Protein AF-A0A8T0F711-F1 (afdb_monomer_lite)

Radius of gyration: 18.65 Å; chains: 1; bounding box: 48×36×51 Å

Sequence (179 aa):
MAGRRYFVNNMADSAGKYFEIPKEDIKTLCYSYLQRVFDEQTLTSEDADGGIYIGLAGVSYMCYYLAEHPEFAELRDDLLERSQYYLQYALTVAETPNLITSRAAFLFGGCGTYALAAAVYRALGKERESRYFLGKYVSFADGCQRPDFLGCGLYEVLGGRAGYLSGILFLQKVFGSEG

Structure (mmCIF, N/CA/C/O backbone):
data_AF-A0A8T0F711-F1
#
_entry.id   AF-A0A8T0F711-F1
#
loop_
_atom_site.group_PDB
_atom_site.id
_atom_site.type_symbol
_atom_site.label_atom_id
_atom_site.label_alt_id
_atom_site.label_comp_id
_atom_site.label_asym_id
_atom_site.label_entity_id
_atom_site.label_seq_id
_atom_site.pdbx_PDB_ins_code
_atom_site.Cartn_x
_atom_site.Cartn_y
_atom_site.Cartn_z
_atom_site.occupancy
_atom_site.B_iso_or_equiv
_atom_site.auth_seq_id
_atom_site.auth_comp_id
_atom_site.auth_asym_id
_atom_site.auth_atom_id
_atom_site.pdbx_PDB_model_num
ATOM 1 N N . MET A 1 1 ? 31.512 0.444 21.538 1.00 52.16 1 MET A N 1
ATOM 2 C CA . MET A 1 1 ? 30.295 -0.338 21.846 1.00 52.16 1 MET A CA 1
ATOM 3 C C . MET A 1 1 ? 29.110 0.380 21.228 1.00 52.16 1 MET A C 1
ATOM 5 O O . MET A 1 1 ? 29.003 1.583 21.428 1.00 52.16 1 MET A O 1
ATOM 9 N N . ALA A 1 2 ? 28.287 -0.298 20.427 1.00 65.94 2 ALA A N 1
ATOM 10 C CA . ALA A 1 2 ? 27.075 0.316 19.886 1.00 65.94 2 ALA A CA 1
ATOM 11 C C . ALA A 1 2 ? 26.124 0.673 21.044 1.00 65.94 2 ALA A C 1
ATOM 13 O O . ALA A 1 2 ? 25.962 -0.125 21.966 1.00 65.94 2 ALA A O 1
ATOM 14 N N . GLY A 1 3 ? 25.541 1.874 21.020 1.00 80.94 3 GLY A N 1
ATOM 15 C CA . GLY A 1 3 ? 24.550 2.298 22.012 1.00 80.94 3 GLY A CA 1
ATOM 16 C C . GLY A 1 3 ? 23.307 1.401 22.010 1.00 80.94 3 GLY A C 1
ATOM 17 O O . GLY A 1 3 ? 23.071 0.646 21.062 1.00 80.94 3 GLY A O 1
ATOM 18 N N . ARG A 1 4 ? 22.501 1.481 23.075 1.00 87.94 4 ARG A N 1
ATOM 19 C CA . ARG A 1 4 ? 21.213 0.769 23.149 1.00 87.94 4 ARG A CA 1
ATOM 20 C C . ARG A 1 4 ? 20.328 1.197 21.967 1.00 87.94 4 ARG A C 1
ATOM 22 O O . ARG A 1 4 ? 20.134 2.388 21.757 1.00 87.94 4 ARG A O 1
ATOM 29 N N . ARG A 1 5 ? 19.799 0.227 21.208 1.00 92.31 5 ARG A N 1
ATOM 30 C CA . ARG A 1 5 ? 18.910 0.437 20.041 1.00 92.31 5 ARG A CA 1
ATOM 31 C C . ARG A 1 5 ? 17.422 0.259 20.382 1.00 92.31 5 ARG A C 1
ATOM 33 O O . ARG A 1 5 ? 16.643 -0.160 19.536 1.00 92.31 5 ARG A O 1
ATOM 40 N N . TYR A 1 6 ? 17.045 0.500 21.634 1.00 91.62 6 TYR A N 1
ATOM 41 C CA . TYR A 1 6 ? 15.675 0.335 22.113 1.00 91.62 6 TYR A CA 1
ATOM 42 C C . TYR A 1 6 ? 15.368 1.334 23.229 1.00 91.62 6 TYR A C 1
ATOM 44 O O . TYR A 1 6 ? 16.256 1.709 24.001 1.00 91.62 6 TYR A O 1
ATOM 52 N N . PHE A 1 7 ? 14.100 1.730 23.323 1.00 93.81 7 PHE A N 1
ATOM 53 C CA . PHE A 1 7 ? 13.564 2.424 24.491 1.00 93.81 7 PHE A CA 1
ATOM 54 C C . PHE A 1 7 ? 13.193 1.405 25.570 1.00 93.81 7 PHE A C 1
ATOM 56 O O . PHE A 1 7 ? 12.805 0.278 25.262 1.00 93.81 7 PHE A O 1
ATOM 63 N N . VAL A 1 8 ? 13.319 1.786 26.842 1.00 93.94 8 VAL A N 1
ATOM 64 C CA . VAL A 1 8 ? 12.868 0.935 27.950 1.00 93.94 8 VAL A CA 1
ATOM 65 C C . VAL A 1 8 ? 11.343 0.879 27.917 1.00 93.94 8 VAL A C 1
ATOM 67 O O . VAL A 1 8 ? 10.687 1.915 28.015 1.00 93.94 8 VAL A O 1
ATOM 70 N N . ASN A 1 9 ? 10.788 -0.323 27.752 1.00 92.69 9 ASN A N 1
ATOM 71 C CA . ASN A 1 9 ? 9.350 -0.529 27.834 1.00 92.69 9 ASN A CA 1
ATOM 72 C C . ASN A 1 9 ? 8.903 -0.365 29.292 1.00 92.69 9 ASN A C 1
ATOM 74 O O . ASN A 1 9 ? 9.269 -1.171 30.143 1.00 92.69 9 ASN A O 1
ATOM 78 N N . ASN A 1 10 ? 8.123 0.681 29.561 1.00 95.38 10 ASN A N 1
ATOM 79 C CA . ASN A 1 10 ? 7.562 0.954 30.886 1.00 95.38 10 ASN A CA 1
ATOM 80 C C . ASN A 1 10 ? 6.129 0.413 31.043 1.00 95.38 10 ASN A C 1
ATOM 82 O O . ASN A 1 10 ? 5.493 0.661 32.065 1.00 95.38 10 ASN A O 1
ATOM 86 N N . MET A 1 11 ? 5.596 -0.277 30.031 1.00 90.25 11 MET A N 1
ATOM 87 C CA . MET A 1 11 ? 4.272 -0.892 30.097 1.00 90.25 11 MET A CA 1
ATOM 88 C C . MET A 1 11 ? 4.336 -2.200 30.891 1.00 90.25 11 MET A C 1
ATOM 90 O O . MET A 1 11 ? 5.330 -2.921 30.832 1.00 90.25 11 MET A O 1
ATOM 94 N N . ALA A 1 12 ? 3.268 -2.505 31.628 1.00 88.75 12 ALA A N 1
ATOM 95 C CA . ALA A 1 12 ? 3.150 -3.771 32.339 1.00 88.75 12 ALA A CA 1
ATOM 96 C C . ALA A 1 12 ? 2.972 -4.936 31.354 1.00 88.75 12 ALA A C 1
ATOM 98 O O . ALA A 1 12 ? 2.247 -4.812 30.364 1.00 88.75 12 ALA A O 1
ATOM 99 N N . ASP A 1 13 ? 3.586 -6.078 31.661 1.00 88.81 13 ASP A N 1
ATOM 100 C CA . ASP A 1 13 ? 3.337 -7.310 30.918 1.00 88.81 13 ASP A CA 1
ATOM 101 C C . ASP A 1 13 ? 1.881 -7.760 31.078 1.00 88.81 13 ASP A C 1
ATOM 103 O O . ASP A 1 13 ? 1.245 -7.574 32.123 1.00 88.81 13 ASP A O 1
ATOM 107 N N . SER A 1 14 ? 1.347 -8.390 30.029 1.00 83.25 14 SER A N 1
ATOM 108 C CA . SER A 1 14 ? 0.006 -8.963 30.082 1.00 83.25 14 SER A CA 1
ATOM 109 C C . SER A 1 14 ? -0.052 -10.060 31.143 1.00 83.25 14 SER A C 1
ATOM 111 O O . SER A 1 14 ? 0.656 -11.061 31.064 1.00 83.25 14 SER A O 1
ATOM 113 N N . ALA A 1 15 ? -0.968 -9.922 32.102 1.00 82.81 15 ALA A N 1
ATOM 114 C CA . ALA A 1 15 ? -1.235 -10.949 33.109 1.00 82.81 15 ALA A CA 1
ATOM 115 C C . ALA A 1 15 ? -2.030 -12.156 32.555 1.00 82.81 15 ALA A C 1
ATOM 117 O O . ALA A 1 15 ? -2.606 -12.915 33.333 1.00 82.81 15 ALA A O 1
ATOM 118 N N . GLY A 1 16 ? -2.142 -12.300 31.225 1.00 80.81 16 GLY A N 1
ATOM 119 C CA . GLY A 1 16 ? -2.929 -13.352 30.570 1.00 80.81 16 GLY A CA 1
ATOM 120 C C . GLY A 1 16 ? -4.446 -13.198 30.731 1.00 80.81 16 GLY A C 1
ATOM 121 O O . GLY A 1 16 ? -5.191 -14.144 30.488 1.00 80.81 16 GLY A O 1
ATOM 122 N N . LYS A 1 17 ? -4.921 -12.023 31.164 1.00 78.81 17 LYS A N 1
ATOM 123 C CA . LYS A 1 17 ? -6.351 -11.723 31.301 1.00 78.81 17 LYS A CA 1
ATOM 124 C C . LYS A 1 17 ? -6.911 -11.203 29.981 1.00 78.81 17 LYS A C 1
ATOM 126 O O . LYS A 1 17 ? -6.248 -10.436 29.288 1.00 78.81 17 LYS A O 1
ATOM 131 N N . TYR A 1 18 ? -8.149 -11.587 29.673 1.00 74.62 18 TYR A N 1
ATOM 132 C CA . TYR A 1 18 ? -8.905 -10.966 28.589 1.00 74.62 18 TYR A CA 1
ATOM 133 C C . TYR A 1 18 ? -9.074 -9.473 28.879 1.00 74.62 18 TYR A C 1
ATOM 135 O O . TYR A 1 18 ? -9.511 -9.091 29.965 1.00 74.62 18 TYR A O 1
ATOM 143 N N . PHE A 1 19 ? -8.698 -8.650 27.905 1.00 78.69 19 PHE A N 1
ATOM 144 C CA . PHE A 1 19 ? -8.858 -7.205 27.930 1.00 78.69 19 PHE A CA 1
ATOM 145 C C . PHE A 1 19 ? -9.837 -6.815 26.826 1.00 78.69 19 PHE A C 1
ATOM 147 O O . PHE A 1 19 ? -9.746 -7.327 25.707 1.00 78.69 19 PHE A O 1
ATOM 154 N N . GLU A 1 20 ? -10.783 -5.940 27.146 1.00 86.25 20 GLU A N 1
ATOM 155 C CA . GLU A 1 20 ? -11.667 -5.359 26.144 1.00 86.25 20 GLU A CA 1
ATOM 156 C C . GLU A 1 20 ? -10.867 -4.358 25.313 1.00 86.25 20 GLU A C 1
ATOM 158 O O . GLU A 1 20 ? -10.282 -3.422 25.850 1.00 86.25 20 GLU A O 1
ATOM 163 N N . ILE A 1 21 ? -10.793 -4.581 24.002 1.00 87.62 21 ILE A N 1
ATOM 164 C CA . ILE A 1 21 ? -10.034 -3.712 23.104 1.00 87.62 21 ILE A CA 1
ATOM 165 C C . ILE A 1 21 ? -10.805 -2.390 22.959 1.00 87.62 21 ILE A C 1
ATOM 167 O O . ILE A 1 21 ? -11.930 -2.427 22.455 1.00 87.62 21 ILE A O 1
ATOM 171 N N . PRO A 1 22 ? -10.222 -1.232 23.328 1.00 91.06 22 PRO A N 1
ATOM 172 C CA . PRO A 1 22 ? -10.875 0.065 23.195 1.00 91.06 22 PRO A CA 1
ATOM 173 C C . PRO A 1 22 ? -10.854 0.497 21.724 1.00 91.06 22 PRO A C 1
ATOM 175 O O . PRO A 1 22 ? -10.022 1.294 21.290 1.00 91.06 22 PRO A O 1
ATOM 178 N N . LYS A 1 23 ? -11.742 -0.099 20.922 1.00 91.25 23 LYS A N 1
ATOM 179 C CA . LYS A 1 23 ? -11.775 0.076 19.465 1.00 91.25 23 LYS A CA 1
ATO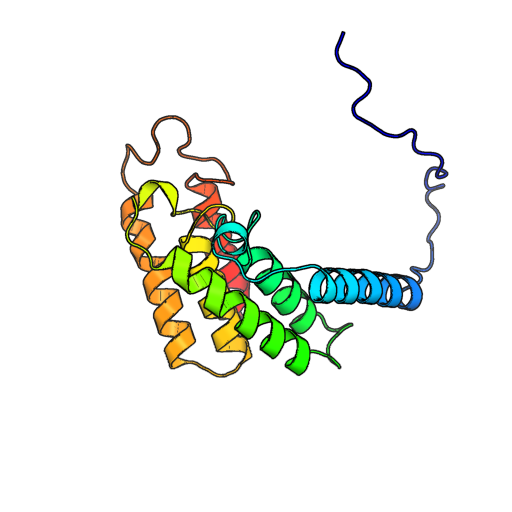M 180 C C . LYS A 1 23 ? -11.900 1.542 19.053 1.00 91.25 23 LYS A C 1
ATOM 182 O O . LYS A 1 23 ? -11.179 1.963 18.156 1.00 91.25 23 LYS A O 1
ATOM 187 N N . GLU A 1 24 ? -12.753 2.310 19.729 1.00 92.38 24 GLU A N 1
ATOM 188 C CA . GLU A 1 24 ? -12.974 3.731 19.424 1.00 92.38 24 GLU A CA 1
ATOM 189 C C . GLU A 1 24 ? -11.729 4.590 19.679 1.00 92.38 24 GLU A C 1
ATOM 191 O O . GLU A 1 24 ? -11.384 5.446 18.861 1.00 92.38 24 GLU A O 1
ATOM 196 N N . ASP A 1 25 ? -10.994 4.321 20.761 1.00 93.94 25 ASP A N 1
ATOM 197 C CA . ASP A 1 25 ? -9.749 5.035 21.063 1.00 93.94 25 ASP A CA 1
ATOM 198 C C . ASP A 1 25 ? -8.672 4.715 20.019 1.00 93.94 25 ASP A C 1
ATOM 200 O O . ASP A 1 25 ? -7.978 5.608 19.529 1.00 93.94 25 ASP A O 1
ATOM 204 N N . ILE A 1 26 ? -8.562 3.441 19.621 1.00 94.06 26 ILE A N 1
ATOM 205 C CA . ILE A 1 26 ? -7.633 3.003 18.569 1.00 94.06 26 ILE A CA 1
ATOM 206 C C . ILE A 1 26 ? -8.009 3.638 17.228 1.00 94.06 26 ILE A C 1
ATOM 208 O O . ILE A 1 26 ? -7.134 4.136 16.522 1.00 94.06 26 ILE A O 1
ATOM 212 N N . LYS A 1 27 ? -9.299 3.666 16.887 1.00 94.06 27 LYS A N 1
ATOM 213 C CA . LYS A 1 27 ? -9.803 4.279 15.656 1.00 94.06 27 LYS A CA 1
ATOM 214 C C . LYS A 1 27 ? -9.510 5.783 15.627 1.00 94.06 27 LYS A C 1
ATOM 216 O O . LYS A 1 27 ? -8.985 6.285 14.634 1.00 94.06 27 LYS A O 1
ATOM 221 N N . THR A 1 28 ? -9.726 6.474 16.746 1.00 94.75 28 THR A N 1
ATOM 222 C CA . THR A 1 28 ? -9.360 7.890 16.925 1.00 94.75 28 THR A CA 1
ATOM 223 C C . THR A 1 28 ? -7.859 8.114 16.741 1.00 94.75 28 THR A C 1
ATOM 225 O O . THR A 1 28 ? -7.442 9.051 16.056 1.00 94.75 28 THR A O 1
ATOM 228 N N . LEU A 1 29 ? -7.027 7.227 17.294 1.00 96.06 29 LEU A N 1
ATOM 229 C CA . LEU A 1 29 ? -5.578 7.293 17.130 1.00 96.06 29 LEU A CA 1
ATOM 230 C C . LEU A 1 29 ? -5.162 7.076 15.666 1.00 96.06 29 LEU A C 1
ATOM 232 O O . LEU A 1 29 ? -4.363 7.855 15.143 1.00 96.06 29 LEU A O 1
ATOM 236 N N . CYS A 1 30 ? -5.745 6.089 14.979 1.00 95.62 30 CYS A N 1
ATOM 237 C CA . CYS A 1 30 ? -5.545 5.874 13.545 1.00 95.62 30 CYS A CA 1
ATOM 238 C C . CYS A 1 30 ? -5.879 7.134 12.737 1.00 95.62 30 CYS A C 1
ATOM 240 O O . CYS A 1 30 ? -5.086 7.526 11.881 1.00 95.62 30 CYS A O 1
ATOM 242 N N . TYR A 1 31 ? -6.986 7.818 13.046 1.00 93.94 31 TYR A N 1
ATOM 243 C CA . TYR A 1 31 ? -7.323 9.086 12.394 1.00 93.94 31 TYR A CA 1
ATOM 244 C C . TYR A 1 31 ? -6.307 10.181 12.647 1.00 93.94 31 TYR A C 1
ATOM 246 O O . TYR A 1 31 ? -5.931 10.876 11.707 1.00 93.94 31 TYR A O 1
ATOM 254 N N . SER A 1 32 ? -5.823 10.322 13.879 1.00 96.62 32 SER A N 1
ATOM 255 C CA . SER A 1 32 ? -4.807 11.333 14.179 1.00 96.62 32 SER A CA 1
ATOM 256 C C . SER A 1 32 ? -3.524 11.116 13.370 1.00 96.62 32 SER A C 1
ATOM 258 O O . SER A 1 32 ? -2.931 12.078 12.884 1.00 96.62 32 SER A O 1
ATOM 260 N N . TYR A 1 33 ? -3.128 9.856 13.152 1.00 96.69 33 TYR A N 1
ATOM 261 C CA . TYR A 1 33 ? -1.971 9.533 12.321 1.00 96.69 33 TYR A CA 1
ATOM 262 C C . TYR A 1 33 ? -2.244 9.762 10.838 1.00 96.69 33 TYR A C 1
ATOM 264 O O . TYR A 1 33 ? -1.380 10.304 10.156 1.00 96.69 33 TYR A O 1
ATOM 272 N N . LEU A 1 34 ? -3.438 9.420 10.348 1.00 95.69 34 LEU A N 1
ATOM 273 C CA . LEU A 1 34 ? -3.836 9.724 8.974 1.00 95.69 34 LEU A CA 1
ATOM 274 C C . LEU A 1 34 ? -3.798 11.220 8.680 1.00 95.69 34 LEU A C 1
ATOM 276 O O . LEU A 1 34 ? -3.190 11.621 7.693 1.00 95.69 34 LEU A O 1
ATOM 280 N N . GLN A 1 35 ? -4.411 12.034 9.542 1.00 96.06 35 GLN A N 1
ATOM 281 C CA . GLN A 1 35 ? -4.419 13.488 9.373 1.00 96.06 35 GLN A CA 1
ATOM 282 C C . GLN A 1 35 ? -2.996 14.033 9.361 1.00 96.06 35 GLN A C 1
ATOM 284 O O . GLN A 1 35 ? -2.629 14.756 8.446 1.00 96.06 35 GLN A O 1
ATOM 289 N N . ARG A 1 36 ? -2.150 13.574 10.287 1.00 97.25 36 ARG A N 1
ATOM 290 C CA . ARG A 1 36 ? -0.745 13.976 10.310 1.00 97.25 36 ARG A CA 1
ATOM 291 C C . ARG A 1 36 ? -0.000 13.618 9.023 1.00 97.25 36 ARG A C 1
ATOM 293 O O . ARG A 1 36 ? 0.755 14.439 8.518 1.00 97.25 36 ARG A O 1
ATOM 300 N N . VAL A 1 37 ? -0.215 12.418 8.481 1.00 96.56 37 VAL A N 1
ATOM 301 C CA . VAL A 1 37 ? 0.364 12.036 7.185 1.00 96.56 37 VAL A CA 1
ATOM 302 C C . VAL A 1 37 ? -0.159 12.952 6.080 1.00 96.56 37 VAL A C 1
ATOM 304 O O . VAL A 1 37 ? 0.631 13.414 5.269 1.00 96.56 37 VAL A O 1
ATOM 307 N N . PHE A 1 38 ? -1.454 13.262 6.043 1.00 95.50 38 PHE A N 1
ATOM 308 C CA . PHE A 1 38 ? -2.016 14.141 5.013 1.00 95.50 38 PHE A CA 1
ATOM 309 C C . PHE A 1 38 ? -1.532 15.589 5.115 1.00 95.50 38 PHE A C 1
ATOM 311 O O . PHE A 1 38 ? -1.356 16.230 4.080 1.00 95.50 38 PHE A O 1
ATOM 318 N N . ASP A 1 39 ? -1.295 16.078 6.328 1.00 96.81 39 ASP A N 1
ATOM 319 C CA . ASP A 1 39 ? -0.813 17.434 6.585 1.00 96.81 39 ASP A CA 1
ATOM 320 C C . ASP A 1 39 ? 0.684 17.586 6.269 1.00 96.81 39 ASP A C 1
ATOM 322 O O . ASP A 1 39 ? 1.116 18.644 5.810 1.00 96.81 39 ASP A O 1
ATOM 326 N N . GLU A 1 40 ? 1.484 16.543 6.517 1.00 95.50 40 GLU A N 1
ATOM 327 C CA . GLU A 1 40 ? 2.948 16.597 6.401 1.00 95.50 40 GLU A CA 1
ATOM 328 C C . GLU A 1 40 ? 3.487 16.009 5.081 1.00 95.50 40 GLU A C 1
ATOM 330 O O . GLU A 1 40 ? 4.574 16.396 4.648 1.00 95.50 40 GLU A O 1
ATOM 335 N N . GLN A 1 41 ? 2.767 15.093 4.420 1.00 96.12 41 GLN A N 1
ATOM 336 C CA . GLN A 1 41 ? 3.257 14.413 3.217 1.00 96.12 41 GLN A CA 1
ATOM 337 C C . GLN A 1 41 ? 3.282 15.349 2.004 1.00 96.12 41 GLN A C 1
ATOM 339 O O . GLN A 1 41 ? 2.244 15.739 1.462 1.00 96.12 41 GLN A O 1
ATOM 344 N N . THR A 1 42 ? 4.485 15.624 1.507 1.00 95.12 42 THR A N 1
ATOM 345 C CA . THR A 1 42 ? 4.704 16.368 0.266 1.00 95.12 42 THR A CA 1
ATOM 346 C C . THR A 1 42 ? 4.584 15.474 -0.975 1.00 95.12 42 THR A C 1
ATOM 348 O O . THR A 1 42 ? 4.495 14.250 -0.882 1.00 95.12 42 THR A O 1
ATOM 351 N N . LEU A 1 43 ? 4.524 16.099 -2.157 1.00 94.31 43 LEU A N 1
ATOM 352 C CA . LEU A 1 43 ? 4.328 15.436 -3.457 1.00 94.31 43 LEU A CA 1
ATOM 353 C C . LEU A 1 43 ? 5.524 15.641 -4.392 1.00 94.31 43 LEU A C 1
ATOM 355 O O . LEU A 1 43 ? 5.366 15.835 -5.600 1.00 94.31 43 LEU A O 1
ATOM 359 N N . THR A 1 44 ? 6.726 15.685 -3.828 1.00 91.31 44 THR A N 1
ATOM 360 C CA . THR A 1 44 ? 7.943 15.859 -4.618 1.00 91.31 44 THR A CA 1
ATOM 361 C C . THR A 1 44 ? 8.294 14.567 -5.361 1.00 91.31 44 THR A C 1
ATOM 363 O O . THR A 1 44 ? 7.789 13.485 -5.060 1.00 91.31 44 THR A O 1
ATOM 366 N N . SER A 1 45 ? 9.191 14.657 -6.343 1.00 83.88 45 SER A N 1
ATOM 367 C CA . SER A 1 45 ? 9.738 13.465 -7.001 1.00 83.88 45 SER A CA 1
ATOM 368 C C . SER A 1 45 ? 10.498 12.555 -6.033 1.00 83.88 45 SER A C 1
ATOM 370 O O . SER A 1 45 ? 10.535 11.34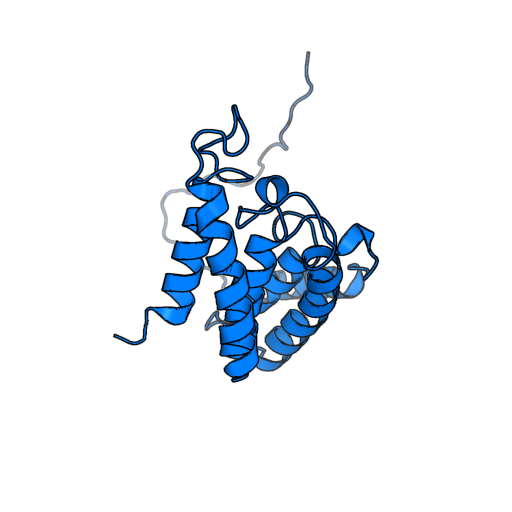9 -6.248 1.00 83.88 45 SER A O 1
ATOM 372 N N . GLU A 1 46 ? 11.092 13.130 -4.985 1.00 86.56 46 GLU A N 1
ATOM 373 C CA . GLU A 1 46 ? 11.806 12.399 -3.934 1.00 86.56 46 GLU A CA 1
ATOM 374 C C . GLU A 1 46 ? 10.826 11.598 -3.074 1.00 86.56 46 GLU A C 1
ATOM 376 O O . GLU A 1 46 ? 11.073 10.427 -2.808 1.00 86.56 46 GLU A O 1
ATOM 381 N N . ASP A 1 47 ? 9.668 12.179 -2.741 1.00 88.31 47 ASP A N 1
ATOM 382 C CA . ASP A 1 47 ? 8.590 11.468 -2.040 1.00 88.31 47 ASP A CA 1
ATOM 383 C C . ASP A 1 47 ? 8.001 10.338 -2.889 1.00 88.31 47 ASP A C 1
ATOM 385 O O . ASP A 1 47 ? 7.582 9.300 -2.377 1.00 88.31 47 ASP A O 1
ATOM 389 N N . ALA A 1 48 ? 7.902 10.545 -4.203 1.00 87.44 48 ALA A N 1
ATOM 390 C CA . ALA A 1 48 ? 7.331 9.564 -5.117 1.00 87.44 48 ALA A CA 1
ATOM 391 C C . ALA A 1 48 ? 8.253 8.351 -5.350 1.00 87.44 48 ALA A C 1
ATOM 393 O O . ALA A 1 48 ? 7.765 7.291 -5.761 1.00 87.44 48 ALA A O 1
ATOM 394 N N . ASP A 1 49 ? 9.558 8.485 -5.095 1.00 85.44 49 ASP A N 1
ATOM 395 C CA . ASP A 1 49 ? 10.531 7.407 -5.256 1.00 85.44 49 ASP A CA 1
ATOM 396 C C . ASP A 1 49 ? 10.520 6.423 -4.073 1.00 85.44 49 ASP A C 1
ATOM 398 O O . ASP A 1 49 ? 10.195 6.755 -2.939 1.00 85.44 49 ASP A O 1
ATOM 402 N N . GLY A 1 50 ? 10.865 5.163 -4.345 1.00 84.69 50 GLY A N 1
ATOM 403 C CA . GLY A 1 50 ? 10.956 4.112 -3.325 1.00 84.69 50 GLY A CA 1
ATOM 404 C C . GLY A 1 50 ? 9.731 3.203 -3.184 1.00 84.69 50 GLY A C 1
ATOM 405 O O . GLY A 1 50 ? 9.691 2.364 -2.281 1.00 84.69 50 GLY A O 1
ATOM 406 N N . GLY A 1 51 ? 8.765 3.299 -4.104 1.00 89.50 51 GLY A N 1
ATOM 407 C CA . GLY A 1 51 ? 7.654 2.348 -4.217 1.00 89.50 51 GLY A CA 1
ATOM 408 C C . GLY A 1 51 ? 6.784 2.294 -2.959 1.00 89.50 51 GLY A C 1
ATOM 409 O O . GLY A 1 51 ? 6.524 3.319 -2.332 1.00 89.50 51 GLY A O 1
ATOM 410 N N . ILE A 1 52 ? 6.300 1.100 -2.604 1.00 94.00 52 ILE A N 1
ATOM 411 C CA . ILE A 1 52 ? 5.451 0.912 -1.415 1.00 94.00 52 ILE A CA 1
ATOM 412 C C . ILE A 1 52 ? 6.265 1.059 -0.122 1.00 94.00 52 ILE A C 1
ATOM 414 O O . ILE A 1 52 ? 5.720 1.454 0.903 1.00 94.00 52 ILE A O 1
ATOM 418 N N . TYR A 1 53 ? 7.561 0.742 -0.158 1.00 92.12 53 TYR A N 1
ATOM 419 C CA . TYR A 1 53 ? 8.393 0.672 1.040 1.00 92.12 53 TYR A CA 1
ATOM 420 C C . TYR A 1 53 ? 8.599 2.032 1.717 1.00 92.12 53 TYR A C 1
ATOM 422 O O . TYR A 1 53 ? 8.430 2.129 2.930 1.00 92.12 53 TYR A O 1
ATOM 430 N N . ILE A 1 54 ? 8.964 3.064 0.950 1.00 90.56 54 ILE A N 1
ATOM 431 C CA . ILE A 1 54 ? 9.265 4.404 1.494 1.00 90.56 54 ILE A CA 1
ATOM 432 C C . ILE A 1 54 ? 8.663 5.563 0.690 1.00 90.56 54 ILE A C 1
ATOM 434 O O . ILE A 1 54 ? 8.816 6.703 1.111 1.00 90.56 54 ILE A O 1
ATOM 438 N N . GLY A 1 55 ? 8.002 5.293 -0.440 1.00 92.50 55 GLY A N 1
ATOM 439 C CA . GLY A 1 55 ? 7.482 6.336 -1.324 1.00 92.50 55 GLY A CA 1
ATOM 440 C C . GLY A 1 55 ? 5.973 6.561 -1.212 1.00 92.50 55 GLY A C 1
ATOM 441 O O . GLY A 1 55 ? 5.264 5.900 -0.447 1.00 92.50 55 GLY A O 1
ATOM 442 N N . LEU A 1 56 ? 5.444 7.444 -2.064 1.00 95.88 56 LEU A N 1
ATOM 443 C CA . LEU A 1 56 ? 4.011 7.778 -2.124 1.00 95.88 56 LEU A CA 1
ATOM 444 C C . LEU A 1 56 ? 3.092 6.583 -2.418 1.00 95.88 56 LEU A C 1
ATOM 446 O O . LEU A 1 56 ? 1.913 6.618 -2.062 1.00 95.88 56 LEU A O 1
ATOM 450 N N . ALA A 1 57 ? 3.598 5.500 -3.020 1.00 96.25 57 ALA A N 1
ATOM 451 C CA . ALA A 1 57 ? 2.803 4.280 -3.161 1.00 96.25 57 ALA A CA 1
ATOM 452 C C . ALA A 1 57 ? 2.522 3.623 -1.796 1.00 96.25 57 ALA A C 1
ATOM 454 O O . ALA A 1 57 ? 1.477 3.003 -1.633 1.00 96.25 57 ALA A O 1
ATOM 455 N N . GLY A 1 58 ? 3.392 3.796 -0.797 1.00 96.81 58 GLY A N 1
ATOM 456 C CA . GLY A 1 58 ? 3.149 3.351 0.578 1.00 96.81 58 GLY A CA 1
ATOM 457 C C . GLY A 1 58 ? 2.023 4.138 1.248 1.00 96.81 58 GLY A C 1
ATOM 458 O O . GLY A 1 58 ? 1.129 3.550 1.857 1.00 96.81 58 GLY A O 1
ATOM 459 N N . VAL A 1 59 ? 1.998 5.459 1.048 1.00 97.69 59 VAL A N 1
ATOM 460 C CA . VAL A 1 59 ? 0.905 6.330 1.518 1.00 97.69 59 VAL A CA 1
ATOM 461 C C . VAL A 1 59 ? -0.411 5.960 0.827 1.00 97.69 59 VAL A C 1
ATOM 463 O O . VAL A 1 59 ? -1.446 5.810 1.473 1.00 97.69 59 VAL A O 1
ATOM 466 N N . SER A 1 60 ? -0.368 5.717 -0.484 1.00 98.31 60 SER A N 1
ATOM 467 C CA . SER A 1 60 ? -1.519 5.218 -1.238 1.00 98.31 60 SER A CA 1
ATOM 468 C C . SER A 1 60 ? -2.009 3.854 -0.723 1.00 98.31 60 SER A C 1
ATOM 470 O O . SER A 1 60 ? -3.221 3.664 -0.571 1.00 98.31 60 SER A O 1
ATOM 472 N N . TYR A 1 61 ? -1.092 2.933 -0.400 1.00 98.25 61 TYR A N 1
ATOM 473 C CA . TYR A 1 61 ? -1.407 1.617 0.161 1.00 98.25 61 TYR A CA 1
ATOM 474 C C . TYR A 1 61 ? -2.063 1.728 1.538 1.00 98.25 61 TYR A C 1
ATOM 476 O O . TYR A 1 61 ? -3.037 1.028 1.794 1.00 98.25 61 TYR A O 1
ATOM 484 N N . MET A 1 62 ? -1.583 2.630 2.402 1.00 98.00 62 MET A N 1
ATOM 485 C CA . MET A 1 62 ? -2.205 2.923 3.698 1.00 98.00 62 MET A CA 1
ATOM 486 C C . MET A 1 62 ? -3.673 3.335 3.526 1.00 98.00 62 MET A C 1
ATOM 488 O O . MET A 1 62 ? -4.548 2.765 4.178 1.00 98.00 62 MET A O 1
ATOM 492 N N . CYS A 1 63 ? -3.954 4.274 2.617 1.00 98.44 63 CYS A N 1
ATOM 493 C CA . CYS A 1 63 ? -5.320 4.716 2.339 1.00 98.44 63 CYS A CA 1
ATOM 494 C C . CYS A 1 63 ? -6.192 3.576 1.787 1.00 98.44 63 CYS A C 1
ATOM 496 O O . CYS A 1 63 ? -7.294 3.357 2.282 1.00 98.44 63 CYS A O 1
ATOM 498 N N . TYR A 1 64 ? -5.684 2.812 0.813 1.00 98.56 64 TYR A N 1
ATOM 499 C CA . TYR A 1 64 ? -6.386 1.656 0.244 1.00 98.56 64 TYR A CA 1
ATOM 500 C C . TYR A 1 64 ? -6.694 0.586 1.301 1.00 98.56 64 TYR A C 1
ATOM 502 O O . TYR A 1 64 ? -7.812 0.085 1.376 1.00 98.56 64 TYR A O 1
ATOM 510 N N . TYR A 1 65 ? -5.718 0.263 2.152 1.00 97.69 65 TYR A N 1
ATOM 511 C CA . TYR A 1 65 ? -5.871 -0.732 3.209 1.00 97.69 65 TYR A CA 1
ATOM 512 C C . TYR A 1 65 ? -6.993 -0.361 4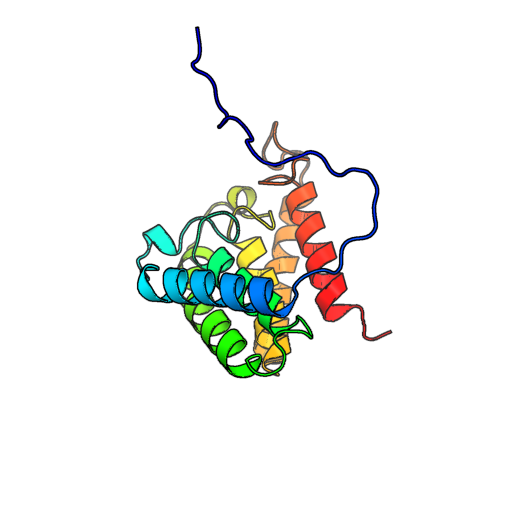.182 1.00 97.69 65 TYR A C 1
ATOM 514 O O . TYR A 1 65 ? -7.788 -1.221 4.556 1.00 97.69 65 TYR A O 1
ATOM 522 N N . LEU A 1 66 ? -7.066 0.912 4.580 1.00 97.25 66 LEU A N 1
ATOM 523 C CA . LEU A 1 66 ? -8.120 1.388 5.472 1.00 97.25 66 LEU A CA 1
ATOM 524 C C . LEU A 1 66 ? -9.473 1.474 4.768 1.00 97.25 66 LEU A C 1
ATOM 526 O O . LEU A 1 66 ? -10.471 1.107 5.376 1.00 97.25 66 LEU A O 1
ATOM 530 N N . ALA A 1 67 ? -9.516 1.870 3.494 1.00 97.81 67 ALA A N 1
ATOM 531 C CA . ALA A 1 67 ? -10.758 1.910 2.723 1.00 97.81 67 ALA A CA 1
ATOM 532 C C . ALA A 1 67 ? -11.448 0.536 2.631 1.00 97.81 67 ALA A C 1
ATOM 534 O O . ALA A 1 67 ? -12.673 0.447 2.628 1.00 97.81 67 ALA A O 1
ATOM 535 N N . GLU A 1 68 ? -10.662 -0.540 2.581 1.00 96.38 68 GLU A N 1
ATOM 536 C CA . GLU A 1 68 ? -11.162 -1.917 2.524 1.00 96.38 68 GLU A CA 1
ATOM 537 C C . GLU A 1 68 ? -11.406 -2.526 3.921 1.00 96.38 68 GLU A C 1
ATOM 539 O O . GLU A 1 68 ? -11.846 -3.673 4.037 1.00 96.38 68 GLU A O 1
ATOM 544 N N . HIS A 1 69 ? -11.123 -1.789 5.000 1.00 95.38 69 HIS A N 1
ATOM 545 C CA . HIS A 1 69 ? -11.314 -2.266 6.365 1.00 95.38 69 HIS A CA 1
ATOM 546 C C . HIS A 1 69 ? -12.729 -1.927 6.879 1.00 95.38 69 HIS A C 1
ATOM 548 O O . HIS A 1 69 ? -13.100 -0.753 6.891 1.00 95.38 69 HIS A O 1
ATOM 554 N N . PRO A 1 70 ? -13.515 -2.899 7.396 1.00 94.50 70 PRO A N 1
ATOM 555 C CA . PRO A 1 70 ? -14.914 -2.667 7.785 1.00 94.50 70 PRO A CA 1
ATOM 556 C C . PRO A 1 70 ? -15.117 -1.562 8.827 1.00 94.50 70 PRO A C 1
ATOM 558 O O . PRO A 1 70 ? -16.091 -0.823 8.761 1.00 94.50 70 PRO A O 1
ATOM 561 N N . GLU A 1 71 ? -14.180 -1.427 9.769 1.00 93.44 71 GLU A N 1
ATOM 562 C CA . GLU A 1 71 ? -14.230 -0.390 10.815 1.00 93.44 71 GLU A CA 1
ATOM 563 C C . GLU A 1 71 ? -14.046 1.043 10.270 1.00 93.44 71 GLU A C 1
ATOM 565 O O . GLU A 1 71 ? -14.186 1.984 11.040 1.00 93.44 71 GLU A O 1
ATOM 570 N N . PHE A 1 72 ? -13.712 1.221 8.986 1.00 94.69 72 PHE A N 1
ATOM 571 C CA . PHE A 1 72 ? -13.524 2.520 8.322 1.00 94.69 72 PHE A CA 1
ATOM 572 C C . PHE A 1 72 ? -14.426 2.678 7.086 1.00 94.69 72 PHE A C 1
ATOM 574 O O . PHE A 1 72 ? -14.172 3.531 6.232 1.00 94.69 72 PHE A O 1
ATOM 581 N N . ALA A 1 73 ? -15.471 1.852 6.968 1.00 95.75 73 ALA A N 1
ATOM 582 C CA . ALA A 1 73 ? -16.349 1.820 5.801 1.00 95.75 73 ALA A CA 1
ATOM 583 C C . ALA A 1 73 ? -16.993 3.184 5.492 1.00 95.75 73 ALA A C 1
ATOM 585 O O . ALA A 1 73 ? -17.225 3.508 4.330 1.00 95.75 73 ALA A O 1
ATOM 586 N N . GLU A 1 74 ? -17.237 4.007 6.511 1.00 95.75 74 GLU A N 1
ATOM 587 C CA . GLU A 1 74 ? -17.806 5.348 6.376 1.00 95.75 74 GLU A CA 1
ATOM 588 C C . GLU A 1 74 ? -16.874 6.364 5.700 1.00 95.75 74 GLU A C 1
ATOM 590 O O . GLU A 1 74 ? -17.350 7.385 5.217 1.00 95.75 74 GLU A O 1
ATOM 595 N N . LEU A 1 75 ? -15.569 6.085 5.636 1.00 96.00 75 LEU A N 1
ATOM 596 C CA . LEU A 1 75 ? -14.575 6.927 4.958 1.00 96.00 75 LEU A CA 1
ATOM 597 C C . LEU A 1 75 ? -14.050 6.297 3.672 1.00 96.00 75 LEU A C 1
ATOM 599 O O . LEU A 1 75 ? -13.069 6.780 3.103 1.00 96.00 75 LEU A O 1
ATOM 603 N N . ARG A 1 76 ? -14.650 5.186 3.238 1.00 97.69 76 ARG A N 1
ATOM 604 C CA . ARG A 1 76 ? -14.132 4.379 2.136 1.00 97.69 76 ARG A CA 1
ATOM 605 C C . ARG A 1 76 ? -13.855 5.218 0.891 1.00 97.69 76 ARG A C 1
ATOM 607 O O . ARG A 1 76 ? -12.764 5.126 0.335 1.00 97.69 76 ARG A O 1
ATOM 614 N N . ASP A 1 77 ? -14.818 6.029 0.471 1.00 98.00 77 ASP A N 1
ATOM 615 C CA . ASP A 1 77 ? -14.709 6.784 -0.777 1.00 98.00 77 ASP A CA 1
ATOM 616 C C . ASP A 1 77 ? -13.637 7.882 -0.680 1.00 98.00 77 ASP A C 1
ATOM 618 O O . ASP A 1 77 ? -12.763 7.953 -1.546 1.00 98.00 77 ASP A O 1
ATOM 622 N N . ASP A 1 78 ? -13.604 8.635 0.425 1.00 97.62 78 ASP A N 1
ATOM 623 C CA . ASP A 1 78 ? -12.574 9.651 0.692 1.00 97.62 78 ASP A CA 1
ATOM 624 C C . ASP A 1 78 ? -11.162 9.041 0.711 1.00 97.62 78 ASP A C 1
ATOM 626 O O . ASP A 1 78 ? -10.211 9.599 0.152 1.00 97.62 78 ASP A O 1
ATOM 630 N N . LEU A 1 79 ? -11.013 7.870 1.340 1.00 98.44 79 LEU A N 1
ATOM 631 C CA . LEU A 1 79 ? -9.747 7.144 1.409 1.00 98.44 79 LEU A CA 1
ATOM 632 C C . LEU A 1 79 ? -9.323 6.612 0.037 1.00 98.44 79 LEU A C 1
ATOM 634 O O . LEU A 1 79 ? -8.135 6.669 -0.288 1.00 98.44 79 LEU A O 1
ATOM 638 N N . LEU A 1 80 ? -10.252 6.137 -0.795 1.00 98.62 80 LEU A N 1
ATOM 639 C CA . LEU A 1 80 ? -9.931 5.712 -2.159 1.00 98.62 80 LEU A CA 1
ATOM 640 C C . LEU A 1 80 ? -9.561 6.888 -3.063 1.00 98.62 80 LEU A C 1
ATOM 642 O O . LEU A 1 80 ? -8.619 6.761 -3.848 1.00 98.62 80 LEU A O 1
ATOM 646 N N . GLU A 1 81 ? -10.225 8.037 -2.933 1.00 98.19 81 GLU A N 1
ATOM 647 C CA . GLU A 1 81 ? -9.826 9.257 -3.642 1.00 98.19 81 GLU A CA 1
ATOM 648 C C . GLU A 1 81 ? -8.422 9.705 -3.225 1.00 98.19 81 GLU A C 1
ATOM 650 O O . GLU A 1 81 ? -7.571 9.959 -4.083 1.00 98.19 81 GLU A O 1
ATOM 655 N N . ARG A 1 82 ? -8.128 9.717 -1.916 1.00 98.12 82 ARG A N 1
ATOM 656 C CA . ARG A 1 82 ? -6.775 9.995 -1.401 1.00 98.12 82 ARG A CA 1
ATOM 657 C C . ARG A 1 82 ? -5.756 8.986 -1.920 1.00 98.12 82 ARG A C 1
ATOM 659 O O . ARG A 1 82 ? -4.659 9.364 -2.330 1.00 98.12 82 ARG A O 1
ATOM 666 N N . SER A 1 83 ? -6.111 7.703 -1.911 1.00 98.56 83 SER A N 1
ATOM 667 C CA . SER A 1 83 ? -5.257 6.630 -2.413 1.00 98.56 83 SER A CA 1
ATOM 668 C C . SER A 1 83 ? -4.921 6.851 -3.886 1.00 98.56 83 SER A C 1
ATOM 670 O O . SER A 1 83 ? -3.745 6.795 -4.251 1.00 98.56 83 SER A O 1
ATOM 672 N N . GLN A 1 84 ? -5.921 7.177 -4.713 1.00 98.56 84 GLN A N 1
ATOM 673 C CA . GLN A 1 84 ? -5.732 7.490 -6.127 1.00 98.56 84 GLN A CA 1
ATOM 674 C C . GLN A 1 84 ? -4.850 8.730 -6.320 1.00 98.56 84 GLN A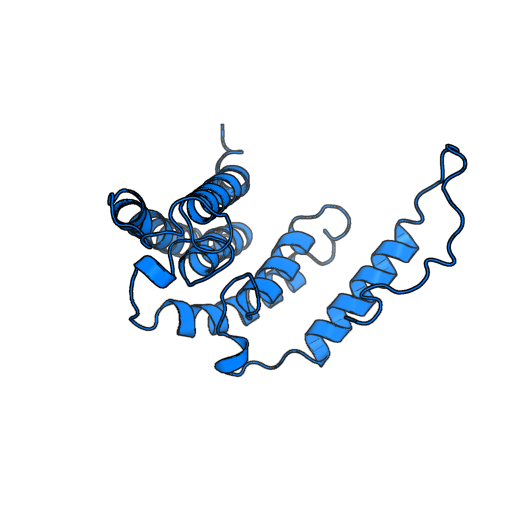 C 1
ATOM 676 O O . GLN A 1 84 ? -3.985 8.722 -7.196 1.00 98.56 84 GLN A O 1
ATOM 681 N N . TYR A 1 85 ? -5.046 9.768 -5.504 1.00 97.88 85 TYR A N 1
ATOM 682 C CA . TYR A 1 85 ? -4.276 11.008 -5.572 1.00 97.88 85 TYR A CA 1
ATOM 683 C C . TYR A 1 85 ? -2.774 10.753 -5.400 1.00 97.88 85 TYR A C 1
ATOM 685 O O . TYR A 1 85 ? -2.005 11.037 -6.315 1.00 97.88 85 TYR A O 1
ATOM 693 N N . TYR A 1 86 ? -2.350 10.122 -4.300 1.00 98.00 86 TYR A N 1
ATOM 694 C CA . TYR A 1 86 ? -0.932 9.796 -4.078 1.00 98.00 86 TYR A CA 1
ATOM 695 C C . TYR A 1 86 ? -0.387 8.789 -5.099 1.00 98.00 86 TYR A C 1
ATOM 697 O O . TYR A 1 86 ? 0.757 8.903 -5.549 1.00 98.00 86 TYR A O 1
ATOM 705 N N . LEU A 1 87 ? -1.215 7.822 -5.510 1.00 97.69 87 LEU A N 1
ATOM 706 C CA . LEU A 1 87 ? -0.837 6.812 -6.495 1.00 97.69 87 LEU A CA 1
ATOM 707 C C . LEU A 1 87 ? -0.441 7.432 -7.837 1.00 97.69 87 LEU A C 1
ATOM 709 O O . LEU A 1 87 ? 0.514 6.970 -8.457 1.00 97.69 87 LEU A O 1
ATOM 713 N N . GLN A 1 88 ? -1.154 8.464 -8.295 1.00 96.12 88 GLN A N 1
ATOM 714 C CA . GLN A 1 88 ? -0.852 9.120 -9.570 1.00 96.12 88 GLN A CA 1
ATOM 715 C C . GLN A 1 88 ? 0.568 9.690 -9.594 1.00 96.12 88 GLN A C 1
ATOM 717 O O . GLN A 1 88 ? 1.275 9.496 -10.581 1.00 96.12 88 GLN A O 1
ATOM 722 N N . TYR A 1 89 ? 1.021 10.302 -8.497 1.00 94.12 89 TYR A N 1
ATOM 723 C CA . TYR A 1 89 ? 2.399 10.782 -8.372 1.00 94.12 89 TYR A CA 1
ATOM 724 C C . TYR A 1 89 ? 3.399 9.625 -8.323 1.00 94.12 89 TYR A C 1
ATOM 726 O O . TYR A 1 89 ? 4.380 9.638 -9.065 1.00 94.12 89 TYR A O 1
ATOM 734 N N . ALA A 1 90 ? 3.124 8.580 -7.536 1.00 93.69 90 ALA A N 1
ATOM 735 C CA . ALA A 1 90 ? 3.988 7.398 -7.469 1.00 93.69 90 ALA A CA 1
ATOM 736 C C . ALA A 1 90 ? 4.152 6.700 -8.835 1.00 93.69 90 ALA A C 1
ATOM 738 O O . ALA A 1 90 ? 5.227 6.194 -9.169 1.00 93.69 90 ALA A O 1
ATOM 739 N N . LEU A 1 91 ? 3.097 6.692 -9.657 1.00 93.38 91 LEU A N 1
ATOM 740 C CA . LEU A 1 91 ? 3.126 6.116 -11.000 1.00 93.38 91 LEU A CA 1
ATOM 741 C C . LEU A 1 91 ? 4.069 6.872 -11.943 1.00 93.38 91 LEU A C 1
ATOM 743 O O . LEU A 1 91 ? 4.716 6.226 -12.764 1.00 93.38 91 LEU A O 1
ATOM 747 N N . THR A 1 92 ? 4.232 8.192 -11.792 1.00 90.19 92 THR A N 1
ATOM 748 C CA . THR A 1 92 ? 5.172 8.965 -12.630 1.00 90.19 92 THR A CA 1
ATOM 749 C C . THR A 1 92 ? 6.616 8.461 -12.501 1.00 90.19 92 THR A C 1
ATOM 751 O O . THR A 1 92 ? 7.332 8.319 -13.497 1.00 90.19 92 THR A O 1
ATOM 754 N N . VAL A 1 93 ? 7.027 8.078 -11.287 1.00 86.81 93 VAL A N 1
ATOM 755 C CA . VAL A 1 93 ? 8.351 7.493 -11.030 1.00 86.81 93 VAL A CA 1
ATOM 756 C C . VAL A 1 93 ? 8.402 6.032 -11.481 1.00 86.81 93 VAL A C 1
ATOM 758 O O . VAL A 1 93 ? 9.372 5.608 -12.117 1.00 86.81 93 VAL A O 1
ATOM 761 N N . ALA A 1 94 ? 7.344 5.257 -11.217 1.00 86.00 94 ALA A N 1
ATOM 762 C CA . ALA A 1 94 ? 7.264 3.851 -11.620 1.00 86.00 94 ALA A CA 1
ATOM 763 C C . ALA A 1 94 ? 7.324 3.656 -13.148 1.00 86.00 94 ALA A C 1
ATOM 765 O O . ALA A 1 94 ? 7.856 2.645 -13.619 1.00 86.00 94 ALA A O 1
ATOM 766 N N . GLU A 1 95 ? 6.821 4.620 -13.920 1.00 84.62 95 GLU A N 1
ATOM 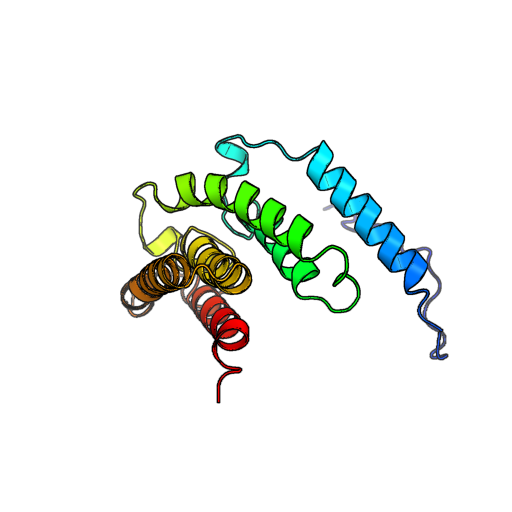767 C CA . GLU A 1 95 ? 6.797 4.595 -15.387 1.00 84.62 95 GLU A CA 1
ATOM 768 C C . GLU A 1 95 ? 8.085 5.117 -16.035 1.00 84.62 95 GLU A C 1
ATOM 770 O O . GLU A 1 95 ? 8.341 4.825 -17.203 1.00 84.62 95 GLU A O 1
ATOM 775 N N . THR A 1 96 ? 8.944 5.814 -15.284 1.00 81.25 96 THR A N 1
ATOM 776 C CA . THR A 1 96 ? 10.245 6.274 -15.795 1.00 81.25 96 THR A CA 1
ATOM 777 C C . THR A 1 96 ? 11.113 5.065 -16.174 1.00 81.25 96 THR A C 1
ATOM 779 O O . THR A 1 96 ? 11.256 4.175 -15.336 1.00 81.25 96 THR A O 1
ATOM 782 N N . PRO A 1 97 ? 11.704 4.978 -17.381 1.00 65.75 97 PRO A N 1
ATOM 783 C CA . PRO A 1 97 ? 12.490 3.814 -17.796 1.00 65.75 97 PRO A CA 1
ATOM 784 C C . PRO A 1 97 ? 13.709 3.586 -16.888 1.00 65.75 97 PRO A C 1
ATOM 786 O O . PRO A 1 97 ? 14.601 4.421 -16.845 1.00 65.75 97 PRO A O 1
ATOM 789 N N . ASN A 1 98 ? 13.762 2.445 -16.195 1.00 64.56 98 ASN A N 1
ATOM 790 C CA . ASN A 1 98 ? 14.908 1.982 -15.399 1.00 64.56 98 ASN A CA 1
ATOM 791 C C . ASN A 1 98 ? 15.063 0.455 -15.547 1.00 64.56 98 ASN A C 1
ATOM 793 O O . ASN A 1 98 ? 14.207 -0.210 -16.133 1.00 64.56 98 ASN A O 1
ATOM 797 N N . LEU A 1 99 ? 16.151 -0.114 -15.015 1.00 56.78 99 LEU A N 1
ATOM 798 C CA . LEU A 1 99 ? 16.414 -1.558 -15.054 1.00 56.78 99 LEU A CA 1
ATOM 799 C C . LEU A 1 99 ? 15.257 -2.365 -14.430 1.00 56.78 99 LEU A C 1
ATOM 801 O O . LEU A 1 99 ? 14.858 -2.134 -13.295 1.00 56.78 99 LEU A O 1
ATOM 805 N N . ILE A 1 100 ? 14.741 -3.358 -15.161 1.00 57.03 100 ILE A N 1
ATOM 806 C CA . ILE A 1 100 ? 13.641 -4.241 -14.719 1.00 57.03 100 ILE A CA 1
ATOM 807 C C . ILE A 1 100 ? 13.996 -4.971 -13.412 1.00 57.03 100 ILE A C 1
ATOM 809 O O . ILE A 1 100 ? 13.141 -5.169 -12.549 1.00 57.03 100 ILE A O 1
ATOM 813 N N . THR A 1 101 ? 15.270 -5.335 -13.246 1.00 50.50 101 THR A N 1
ATOM 814 C CA . THR A 1 101 ? 15.783 -6.051 -12.073 1.00 50.50 101 THR A CA 1
ATOM 815 C C . THR A 1 101 ? 15.697 -5.236 -10.788 1.00 50.50 101 THR A C 1
ATOM 817 O O . THR A 1 101 ? 15.481 -5.826 -9.740 1.00 50.50 101 THR A O 1
ATOM 820 N N . SER A 1 102 ? 15.778 -3.902 -10.834 1.00 56.69 102 SER A N 1
ATOM 821 C CA . SER A 1 102 ? 15.645 -3.063 -9.632 1.00 56.69 102 SER A CA 1
ATOM 822 C C . SER A 1 102 ? 14.192 -2.819 -9.213 1.00 56.69 102 SER A C 1
ATOM 824 O O . SER A 1 102 ? 13.946 -2.072 -8.269 1.00 56.69 102 SER A O 1
ATOM 826 N N . ARG A 1 103 ? 13.220 -3.409 -9.926 1.00 64.00 103 ARG A N 1
ATOM 827 C CA . ARG A 1 103 ? 11.800 -3.067 -9.785 1.00 64.00 103 ARG A CA 1
ATOM 828 C C . ARG A 1 103 ? 10.849 -4.230 -9.582 1.00 64.00 103 ARG A C 1
ATOM 830 O O . ARG A 1 103 ? 9.677 -3.968 -9.340 1.00 64.00 103 ARG A O 1
ATOM 837 N N . ALA A 1 104 ? 11.303 -5.473 -9.696 1.00 73.25 104 ALA A N 1
ATOM 838 C CA . ALA A 1 104 ? 10.434 -6.645 -9.693 1.00 73.25 104 ALA A CA 1
ATOM 839 C C . ALA A 1 104 ? 10.132 -7.180 -8.279 1.00 73.25 104 ALA A C 1
ATOM 841 O O . ALA A 1 104 ? 10.118 -8.386 -8.064 1.00 73.25 104 ALA A O 1
ATOM 842 N N . ALA A 1 105 ? 9.864 -6.293 -7.321 1.00 85.12 105 ALA A N 1
ATOM 843 C CA . ALA A 1 105 ? 9.393 -6.658 -5.991 1.00 85.12 105 ALA A CA 1
ATOM 844 C C . ALA A 1 105 ? 8.209 -5.782 -5.568 1.00 85.12 105 ALA A C 1
ATOM 846 O O . ALA A 1 105 ? 7.995 -4.687 -6.090 1.00 85.12 105 ALA A O 1
ATOM 847 N N . PHE A 1 106 ? 7.392 -6.303 -4.650 1.00 89.75 106 PHE A N 1
ATOM 848 C CA . PHE A 1 106 ? 6.188 -5.617 -4.193 1.00 89.75 106 PHE A CA 1
ATOM 849 C C . PHE A 1 106 ? 6.498 -4.407 -3.306 1.00 89.75 106 PHE A C 1
ATOM 851 O O . PHE A 1 106 ? 5.875 -3.365 -3.454 1.00 89.75 106 PHE A O 1
ATOM 858 N N . LEU A 1 107 ? 7.458 -4.518 -2.387 1.00 87.88 107 LEU A N 1
ATOM 859 C CA . LEU A 1 107 ? 7.798 -3.404 -1.499 1.00 87.88 107 LEU A CA 1
ATOM 860 C C . LEU A 1 107 ? 8.725 -2.406 -2.193 1.00 87.88 107 LEU A C 1
ATOM 862 O O . LEU A 1 107 ? 8.461 -1.203 -2.177 1.00 87.88 107 LEU A O 1
ATOM 866 N N . PHE A 1 108 ? 9.790 -2.909 -2.820 1.00 78.88 108 PHE A N 1
ATOM 867 C CA . PHE A 1 108 ? 10.805 -2.084 -3.459 1.00 78.88 108 PHE A CA 1
ATOM 868 C C . PHE A 1 108 ? 10.620 -2.061 -4.981 1.00 78.88 108 PHE A C 1
ATOM 870 O O . PHE A 1 108 ? 10.769 -3.071 -5.671 1.00 78.88 108 PHE A O 1
ATOM 877 N N . GLY A 1 109 ? 10.323 -0.874 -5.511 1.00 71.75 109 GLY A N 1
ATOM 878 C CA . GLY A 1 109 ? 10.281 -0.612 -6.946 1.00 71.75 109 GLY A CA 1
ATOM 879 C C . GLY A 1 109 ? 8.885 -0.513 -7.565 1.00 71.75 109 GLY A C 1
ATOM 880 O O . GLY A 1 109 ? 7.856 -0.580 -6.899 1.00 71.75 109 GLY A O 1
ATOM 881 N N . GLY A 1 110 ? 8.864 -0.287 -8.883 1.00 81.38 110 GLY A N 1
ATOM 882 C CA . GLY A 1 110 ? 7.645 0.075 -9.616 1.00 81.38 110 GLY A CA 1
ATOM 883 C C . GLY A 1 110 ? 6.620 -1.052 -9.773 1.00 81.38 110 GLY A C 1
ATOM 884 O O . GLY A 1 110 ? 5.446 -0.765 -9.990 1.00 81.38 110 GLY A O 1
ATOM 885 N N . CYS A 1 111 ? 7.028 -2.321 -9.646 1.00 88.75 111 CYS A N 1
ATOM 886 C CA . CYS A 1 111 ? 6.113 -3.455 -9.780 1.00 88.75 111 CYS A CA 1
ATOM 887 C C . CYS A 1 111 ? 5.054 -3.443 -8.667 1.00 88.75 111 CYS A C 1
ATOM 889 O O . CYS A 1 111 ? 3.863 -3.514 -8.959 1.00 88.75 111 CYS A O 1
ATOM 891 N N . GLY A 1 112 ? 5.454 -3.229 -7.410 1.00 93.12 112 GLY A N 1
ATOM 892 C CA . GLY A 1 112 ? 4.522 -3.013 -6.300 1.00 93.12 112 GLY A CA 1
ATOM 893 C C . GLY A 1 112 ? 3.496 -1.914 -6.553 1.00 93.12 112 GLY A C 1
ATOM 894 O O . GLY A 1 112 ? 2.297 -2.129 -6.375 1.00 93.12 112 GLY A O 1
ATOM 895 N N . THR A 1 113 ? 3.950 -0.766 -7.060 1.00 94.69 113 THR A N 1
ATOM 896 C CA . THR A 1 113 ? 3.073 0.357 -7.421 1.00 94.69 113 THR A CA 1
ATOM 897 C C . THR A 1 113 ? 2.034 -0.042 -8.472 1.00 94.69 113 THR A C 1
ATOM 899 O O . THR A 1 113 ? 0.881 0.367 -8.370 1.00 94.69 113 THR A O 1
ATOM 902 N N . TYR A 1 114 ? 2.388 -0.885 -9.449 1.00 95.69 114 TYR A N 1
ATOM 903 C CA . TYR A 1 114 ? 1.423 -1.407 -10.423 1.00 95.69 114 TYR A CA 1
ATOM 904 C C . TYR A 1 114 ? 0.421 -2.390 -9.808 1.00 95.69 114 TYR A C 1
ATOM 906 O O . TYR A 1 114 ? -0.761 -2.324 -10.142 1.00 95.69 114 TYR A O 1
ATOM 914 N N . ALA A 1 115 ? 0.848 -3.260 -8.886 1.00 96.94 115 ALA A N 1
ATOM 915 C CA . ALA A 1 115 ? -0.083 -4.133 -8.165 1.00 96.94 115 ALA A CA 1
ATOM 916 C C . ALA A 1 115 ? -1.098 -3.321 -7.351 1.00 96.94 115 ALA A C 1
ATOM 918 O O . ALA A 1 115 ? -2.302 -3.573 -7.425 1.00 96.94 115 ALA A O 1
ATOM 919 N N . LEU A 1 116 ? -0.618 -2.315 -6.615 1.00 98.00 116 LEU A N 1
ATOM 920 C CA . LEU A 1 116 ? -1.474 -1.396 -5.875 1.00 98.00 116 LEU A CA 1
ATOM 921 C C . LEU A 1 116 ? -2.415 -0.635 -6.810 1.00 98.00 116 LEU A C 1
ATOM 923 O O . LEU A 1 116 ? -3.608 -0.554 -6.535 1.00 98.00 116 LEU A O 1
ATOM 927 N N . ALA A 1 117 ? -1.912 -0.132 -7.940 1.00 98.00 117 ALA A N 1
ATOM 928 C CA . ALA A 1 117 ? -2.746 0.561 -8.911 1.00 98.00 117 ALA A CA 1
ATOM 929 C C . ALA A 1 117 ? -3.883 -0.326 -9.422 1.00 98.00 117 ALA A C 1
ATOM 931 O O . ALA A 1 117 ? -5.031 0.115 -9.451 1.00 98.00 117 ALA A O 1
ATOM 932 N N . ALA A 1 118 ? -3.597 -1.587 -9.754 1.00 98.31 118 ALA A N 1
ATOM 933 C CA . ALA A 1 118 ? -4.628 -2.534 -10.162 1.00 98.31 118 ALA A CA 1
ATOM 934 C C . ALA A 1 118 ? -5.727 -2.677 -9.093 1.00 98.31 118 ALA A C 1
ATOM 936 O O . ALA A 1 118 ? -6.915 -2.645 -9.425 1.00 98.31 118 ALA A O 1
ATOM 937 N N . ALA A 1 119 ? -5.342 -2.775 -7.818 1.00 98.31 119 ALA A N 1
ATOM 938 C CA . ALA A 1 119 ? -6.269 -2.904 -6.698 1.00 98.31 119 ALA A CA 1
ATOM 939 C C . ALA A 1 119 ? -7.109 -1.637 -6.458 1.00 98.31 119 ALA A C 1
ATOM 941 O O . ALA A 1 119 ? -8.334 -1.722 -6.378 1.00 98.31 119 ALA A O 1
ATOM 942 N N . VAL A 1 120 ? -6.475 -0.461 -6.424 1.00 98.62 120 VAL A N 1
ATOM 943 C CA . VAL A 1 120 ? -7.149 0.835 -6.221 1.00 98.62 120 VAL A CA 1
ATOM 944 C C . VAL A 1 120 ? -8.129 1.120 -7.353 1.00 98.62 120 VAL A C 1
ATOM 946 O O . VAL A 1 120 ? -9.284 1.460 -7.105 1.00 98.62 120 VAL A O 1
ATOM 949 N N . TYR A 1 121 ? -7.710 0.935 -8.608 1.00 98.56 121 TYR A N 1
ATOM 950 C CA . TYR A 1 121 ? -8.596 1.165 -9.746 1.00 98.56 121 TYR A CA 1
ATOM 951 C C . TYR A 1 121 ? -9.771 0.185 -9.774 1.00 98.56 121 TYR A C 1
ATOM 953 O O . TYR A 1 121 ? -10.871 0.601 -10.124 1.00 98.56 121 TYR A O 1
ATOM 961 N N . ARG A 1 122 ? -9.595 -1.068 -9.333 1.00 97.62 122 ARG A N 1
ATOM 962 C CA . ARG A 1 122 ? -10.726 -1.992 -9.163 1.00 97.62 122 ARG A CA 1
ATOM 963 C C . ARG A 1 122 ? -11.688 -1.529 -8.073 1.00 97.62 122 ARG A C 1
ATOM 965 O O . ARG A 1 122 ? -12.888 -1.482 -8.313 1.00 97.62 122 ARG A O 1
ATOM 972 N N . ALA A 1 123 ? -11.177 -1.135 -6.908 1.00 97.62 123 ALA A N 1
ATOM 973 C CA . ALA A 1 123 ? -12.005 -0.645 -5.803 1.00 97.62 123 ALA A CA 1
ATOM 974 C C . ALA A 1 123 ? -12.807 0.624 -6.160 1.00 97.62 123 ALA A C 1
ATOM 976 O O . ALA A 1 123 ? -13.866 0.861 -5.577 1.00 97.62 123 ALA A O 1
ATOM 977 N N . LEU A 1 124 ? -12.319 1.399 -7.138 1.00 97.94 124 LEU A N 1
ATOM 978 C CA . LEU A 1 124 ? -12.975 2.565 -7.743 1.00 97.94 124 LEU A CA 1
ATOM 979 C C . LEU A 1 124 ? -13.899 2.227 -8.934 1.00 97.94 124 LEU A C 1
ATOM 981 O O . LEU A 1 124 ? -14.412 3.142 -9.577 1.00 97.94 124 LEU A O 1
ATOM 985 N N . GLY A 1 125 ? -14.068 0.951 -9.301 1.00 97.38 125 GLY A N 1
ATOM 986 C CA . GLY A 1 125 ? -14.867 0.524 -10.460 1.00 97.38 125 GLY A CA 1
ATOM 987 C C . GLY A 1 125 ? -14.249 0.851 -11.830 1.00 97.38 125 GLY A C 1
ATOM 988 O O . GLY A 1 125 ? -14.924 0.798 -12.859 1.00 97.38 125 GLY A O 1
ATOM 989 N N . LYS A 1 126 ? -12.959 1.200 -11.873 1.00 97.94 126 LYS A N 1
ATOM 990 C CA . LYS A 1 126 ? -12.197 1.564 -13.080 1.00 97.94 126 LYS A CA 1
ATOM 991 C C . LYS A 1 126 ? -11.513 0.326 -13.667 1.00 97.94 126 LYS A C 1
ATOM 993 O O . LYS A 1 126 ? -10.292 0.169 -13.640 1.00 97.94 126 LYS A O 1
ATOM 998 N N . GLU A 1 127 ? -12.332 -0.581 -14.193 1.00 96.81 127 GLU A N 1
ATOM 999 C CA . GLU A 1 127 ? -11.919 -1.916 -14.656 1.00 96.81 127 GLU A CA 1
ATOM 1000 C C . GLU A 1 127 ? -10.838 -1.906 -15.742 1.00 96.81 127 GLU A C 1
ATOM 1002 O O . GLU A 1 127 ? -9.929 -2.738 -15.744 1.00 96.81 127 GLU A O 1
ATOM 1007 N N . ARG A 1 128 ? -10.915 -0.962 -16.685 1.00 98.12 128 ARG A N 1
ATOM 1008 C CA . ARG A 1 128 ? -9.946 -0.868 -17.784 1.00 98.12 128 ARG A CA 1
ATOM 1009 C C . ARG A 1 128 ? -8.559 -0.508 -17.255 1.00 98.12 128 ARG A C 1
ATOM 1011 O O . ARG A 1 128 ? -7.574 -1.143 -17.626 1.00 98.12 128 ARG A O 1
ATOM 1018 N N . GLU A 1 129 ? -8.494 0.494 -16.388 1.00 98.19 129 GLU A N 1
ATOM 1019 C CA . GLU A 1 129 ? -7.277 0.960 -15.730 1.00 98.19 129 GLU A CA 1
ATOM 1020 C C . GLU A 1 129 ? -6.717 -0.134 -14.813 1.00 98.19 129 GLU A C 1
ATOM 1022 O O . GLU A 1 129 ? -5.521 -0.421 -14.855 1.00 98.19 129 GLU A O 1
ATOM 1027 N N . SER A 1 130 ? -7.586 -0.815 -14.063 1.00 98.19 130 SER A N 1
ATOM 1028 C CA . SER A 1 130 ? -7.200 -1.942 -13.214 1.00 98.19 130 SER A CA 1
ATOM 1029 C C . SER A 1 130 ? -6.493 -3.047 -14.010 1.00 98.19 130 SER A C 1
ATOM 1031 O O . SER A 1 130 ? -5.356 -3.415 -13.699 1.00 98.19 130 SER A O 1
ATOM 1033 N N . ARG A 1 131 ? -7.111 -3.518 -15.103 1.00 97.69 131 ARG A N 1
ATOM 1034 C CA . ARG A 1 131 ? -6.526 -4.553 -15.975 1.00 97.69 131 ARG A CA 1
ATOM 1035 C C . ARG A 1 131 ? -5.235 -4.100 -16.646 1.00 97.69 131 ARG A C 1
ATOM 1037 O O . ARG A 1 131 ? -4.326 -4.908 -16.819 1.00 97.69 131 ARG A O 1
ATOM 1044 N N . TYR A 1 132 ? -5.140 -2.824 -17.014 1.00 97.31 132 TYR A N 1
ATOM 1045 C CA . TYR A 1 132 ? -3.922 -2.259 -17.589 1.00 97.31 132 TYR A CA 1
ATOM 1046 C C . TYR A 1 132 ? -2.735 -2.375 -16.622 1.00 97.31 132 TYR A C 1
ATOM 1048 O O . TYR A 1 132 ? -1.679 -2.890 -17.000 1.00 97.31 132 TYR A O 1
ATOM 1056 N N . PHE A 1 133 ? -2.909 -1.971 -15.360 1.00 96.56 133 PHE A N 1
ATOM 1057 C CA . PHE A 1 133 ? -1.843 -2.068 -14.358 1.00 96.56 133 PHE A CA 1
ATOM 1058 C C . PHE A 1 133 ? -1.560 -3.506 -13.919 1.00 96.56 133 PHE A C 1
ATOM 1060 O O . PHE A 1 133 ? -0.400 -3.849 -13.683 1.00 96.56 133 PHE A O 1
ATOM 1067 N N . LEU A 1 134 ? -2.571 -4.378 -13.917 1.00 96.38 134 LEU A N 1
ATOM 1068 C CA . LEU A 1 134 ? -2.364 -5.814 -13.733 1.00 96.38 134 LEU A CA 1
ATOM 1069 C C . LEU A 1 134 ? -1.468 -6.393 -14.840 1.00 96.38 134 LEU A C 1
ATOM 1071 O O . LEU A 1 134 ? -0.517 -7.117 -14.552 1.00 96.38 134 LEU A O 1
ATOM 1075 N N . GLY A 1 135 ? -1.706 -6.019 -16.100 1.00 94.69 135 GLY A N 1
ATOM 1076 C CA . GLY A 1 135 ? -0.848 -6.405 -17.223 1.00 94.69 135 GLY A CA 1
ATOM 1077 C C . GLY A 1 135 ? 0.593 -5.906 -17.066 1.00 94.69 135 GLY A C 1
ATOM 1078 O O . GLY A 1 135 ? 1.537 -6.665 -17.296 1.00 94.69 135 GLY A O 1
ATOM 1079 N N . LYS A 1 136 ? 0.780 -4.665 -16.591 1.00 92.38 136 LYS A N 1
ATOM 1080 C CA . LYS A 1 136 ? 2.118 -4.142 -16.266 1.00 92.38 136 LYS A CA 1
ATOM 1081 C C . LYS A 1 136 ? 2.808 -4.980 -15.198 1.00 92.38 136 LYS A C 1
ATOM 1083 O O . LYS A 1 136 ? 3.964 -5.335 -15.386 1.00 92.38 136 LYS A O 1
ATOM 1088 N N . TYR A 1 137 ? 2.114 -5.330 -14.119 1.00 93.25 137 TYR A N 1
ATOM 1089 C CA . TYR A 1 137 ? 2.660 -6.188 -13.069 1.00 93.25 137 TYR A CA 1
ATOM 1090 C C . TYR A 1 137 ? 3.113 -7.558 -13.606 1.00 93.25 137 TYR A C 1
ATOM 1092 O O . TYR A 1 137 ? 4.224 -8.015 -13.329 1.00 93.25 137 TYR A O 1
ATOM 1100 N N . VAL A 1 138 ? 2.276 -8.196 -14.432 1.00 92.06 138 VAL A N 1
ATOM 1101 C CA . VAL A 1 138 ? 2.573 -9.502 -15.047 1.00 92.06 138 VAL A CA 1
ATOM 1102 C C . VAL A 1 138 ? 3.807 -9.436 -15.949 1.00 92.06 138 VAL A C 1
ATOM 1104 O O . VAL A 1 138 ? 4.587 -10.382 -15.966 1.00 92.06 138 VAL A O 1
ATOM 1107 N N . SER A 1 139 ? 4.056 -8.310 -16.625 1.00 89.62 139 SER A N 1
ATOM 1108 C CA . SER A 1 139 ? 5.228 -8.159 -17.502 1.00 89.62 139 SER A CA 1
ATOM 1109 C C . SER A 1 139 ? 6.585 -8.308 -16.787 1.00 89.62 139 SER A C 1
ATOM 1111 O O . SER A 1 139 ? 7.595 -8.573 -17.435 1.00 89.62 139 SER A O 1
ATOM 1113 N N . PHE A 1 140 ? 6.624 -8.203 -15.451 1.00 86.19 140 PHE A N 1
ATOM 1114 C CA . PHE A 1 140 ? 7.837 -8.442 -14.658 1.00 86.19 140 PHE A CA 1
ATOM 1115 C C . PHE A 1 140 ? 8.129 -9.932 -14.409 1.00 86.19 140 PHE A C 1
ATOM 1117 O O . PHE A 1 140 ? 9.245 -10.261 -14.001 1.00 86.19 140 PHE A O 1
ATOM 1124 N N . ALA A 1 141 ? 7.179 -10.838 -14.682 1.00 86.69 141 ALA A N 1
ATOM 1125 C CA . ALA A 1 141 ? 7.327 -12.275 -14.440 1.00 86.69 141 ALA A CA 1
ATOM 1126 C C . ALA A 1 141 ? 8.541 -12.870 -15.170 1.00 86.69 141 ALA A C 1
ATOM 1128 O O . ALA A 1 141 ? 9.327 -13.600 -14.563 1.00 86.69 141 ALA A O 1
ATOM 1129 N N . ASP A 1 142 ? 8.735 -12.512 -16.442 1.00 80.88 142 ASP A N 1
ATOM 1130 C CA . ASP A 1 142 ? 9.838 -13.021 -17.266 1.00 80.88 142 ASP A CA 1
ATOM 1131 C C . ASP A 1 142 ? 11.206 -12.612 -16.705 1.00 80.88 142 ASP A C 1
ATOM 1133 O O . ASP A 1 142 ? 12.174 -13.370 -16.780 1.00 80.88 142 ASP A O 1
ATOM 1137 N N . GLY A 1 143 ? 11.292 -11.421 -16.102 1.00 76.12 143 GLY A N 1
ATOM 1138 C CA . GLY A 1 143 ? 12.493 -10.950 -15.414 1.00 76.12 143 GLY A CA 1
ATOM 1139 C C . GLY A 1 143 ? 12.814 -11.803 -14.188 1.00 76.12 143 GLY A C 1
ATOM 1140 O O . GLY A 1 143 ? 13.956 -12.227 -14.017 1.00 76.12 143 GLY A O 1
ATOM 1141 N N . CYS A 1 144 ? 11.798 -12.119 -13.382 1.00 77.19 144 CYS A N 1
ATOM 1142 C CA . CYS A 1 144 ? 11.931 -12.939 -12.176 1.00 77.19 144 CYS A CA 1
ATOM 1143 C C . CYS A 1 144 ? 12.366 -14.384 -12.465 1.00 77.19 144 CYS A C 1
ATOM 1145 O O . CYS A 1 144 ? 12.991 -15.015 -11.611 1.00 77.19 144 CYS A O 1
ATOM 1147 N N . GLN A 1 145 ? 12.059 -14.919 -13.651 1.00 78.62 145 GLN A N 1
ATOM 1148 C CA . GLN A 1 145 ? 12.402 -16.295 -14.036 1.00 78.62 145 GLN A CA 1
ATOM 1149 C C . GLN A 1 145 ? 13.875 -16.480 -14.420 1.00 78.62 145 GLN A C 1
ATOM 1151 O O . GLN A 1 145 ? 14.373 -17.608 -14.409 1.00 78.62 145 GLN A O 1
ATOM 1156 N N . ARG A 1 146 ? 14.601 -15.400 -14.736 1.00 75.75 146 ARG A N 1
ATOM 1157 C CA . ARG A 1 146 ? 15.994 -15.510 -15.182 1.00 75.75 146 ARG A CA 1
ATOM 1158 C C . ARG A 1 146 ? 16.903 -16.027 -14.056 1.00 75.75 146 ARG A C 1
ATOM 1160 O O . ARG A 1 146 ? 16.761 -15.571 -12.916 1.00 75.75 146 ARG A O 1
ATOM 1167 N N . PRO A 1 147 ? 17.835 -16.962 -14.330 1.00 68.69 147 PRO A N 1
ATOM 1168 C CA . PRO A 1 147 ? 18.739 -17.512 -13.313 1.00 68.69 147 PRO A CA 1
ATOM 1169 C C . PRO A 1 147 ? 19.635 -16.472 -12.624 1.00 68.69 147 PRO A C 1
ATOM 1171 O O . PRO A 1 147 ? 20.036 -16.684 -11.485 1.00 68.69 147 PRO A O 1
ATOM 1174 N N . ASP A 1 148 ? 19.929 -15.359 -13.296 1.00 67.44 148 ASP A N 1
ATOM 1175 C CA . ASP A 1 148 ? 20.799 -14.265 -12.848 1.00 67.44 148 ASP A CA 1
ATOM 1176 C C . ASP A 1 148 ? 20.039 -13.087 -12.207 1.00 67.44 148 ASP A C 1
ATOM 1178 O O . ASP A 1 148 ? 20.624 -12.033 -11.951 1.00 67.44 148 ASP A O 1
ATOM 1182 N N . PHE A 1 149 ? 18.743 -13.248 -11.924 1.00 66.19 149 PHE A N 1
ATOM 1183 C CA . PHE A 1 149 ? 17.899 -12.211 -11.332 1.00 66.19 149 PHE A CA 1
ATOM 1184 C C . PHE A 1 149 ? 18.503 -11.632 -10.030 1.00 66.19 149 PHE A C 1
ATOM 1186 O O . PHE A 1 149 ? 18.493 -12.272 -8.989 1.00 66.19 149 PHE A O 1
ATOM 1193 N N . LEU A 1 150 ? 19.040 -10.404 -10.082 1.00 64.31 150 LEU A N 1
ATOM 1194 C CA . LEU A 1 150 ? 19.675 -9.690 -8.952 1.00 64.31 150 LEU A CA 1
ATOM 1195 C C . LEU A 1 150 ? 20.891 -10.383 -8.291 1.00 64.31 150 LEU A C 1
ATOM 1197 O O . LEU A 1 150 ? 21.303 -9.991 -7.196 1.00 64.31 150 LEU A O 1
ATOM 1201 N N . GLY A 1 151 ? 21.517 -11.372 -8.935 1.00 68.44 151 GLY A N 1
ATOM 1202 C CA . GLY A 1 151 ? 22.721 -12.025 -8.402 1.00 68.44 151 GLY A CA 1
ATOM 1203 C C . GLY A 1 151 ? 22.509 -12.636 -7.005 1.00 68.44 151 GLY A C 1
ATOM 1204 O O . GLY A 1 151 ? 21.793 -13.615 -6.856 1.00 68.44 151 GLY A O 1
ATOM 1205 N N . CYS A 1 152 ? 23.136 -12.086 -5.958 1.00 59.12 152 CYS A N 1
ATOM 1206 C CA . CYS A 1 152 ? 23.126 -12.654 -4.598 1.00 59.12 152 CYS A CA 1
ATOM 1207 C C . CYS A 1 152 ? 21.814 -12.426 -3.804 1.00 59.12 152 CYS A C 1
ATOM 1209 O O . CYS A 1 152 ? 21.674 -12.965 -2.708 1.00 59.12 152 CYS A O 1
ATOM 1211 N N . GLY A 1 153 ? 20.871 -11.628 -4.325 1.00 59.94 153 GLY A N 1
ATOM 1212 C CA . GLY A 1 153 ? 19.606 -11.235 -3.669 1.00 59.94 153 GLY A CA 1
ATOM 1213 C C . GLY A 1 153 ? 18.351 -11.937 -4.205 1.00 59.94 153 GLY A C 1
ATOM 1214 O O . GLY A 1 153 ? 17.238 -11.465 -3.999 1.00 59.94 153 GLY A O 1
ATOM 1215 N N . LEU A 1 154 ? 18.518 -13.059 -4.909 1.00 65.69 154 LEU A N 1
ATOM 1216 C CA . LEU A 1 154 ? 17.484 -13.731 -5.713 1.00 65.69 154 LEU A CA 1
ATOM 1217 C C . LEU A 1 154 ? 16.147 -14.019 -5.004 1.00 65.69 154 LEU A C 1
ATOM 1219 O O . LEU A 1 154 ? 15.115 -14.053 -5.670 1.00 65.69 154 LEU A O 1
ATOM 1223 N N . TYR A 1 155 ? 16.138 -14.270 -3.692 1.00 77.88 155 TYR A N 1
ATOM 1224 C CA . TYR A 1 155 ? 14.993 -14.887 -3.000 1.00 77.88 155 TYR A CA 1
ATOM 1225 C C . TYR A 1 155 ? 14.440 -14.093 -1.813 1.00 77.88 155 TYR A C 1
ATOM 1227 O O . TYR A 1 155 ? 13.573 -14.602 -1.108 1.00 77.88 155 TYR A O 1
ATOM 1235 N N . GLU A 1 156 ? 14.916 -12.877 -1.561 1.00 84.56 156 GLU A N 1
ATOM 1236 C CA . GLU A 1 156 ? 14.443 -12.083 -0.422 1.00 84.56 156 GLU A CA 1
ATOM 1237 C C . GLU A 1 156 ? 13.200 -11.231 -0.760 1.00 84.56 156 GLU A C 1
ATOM 1239 O O . GLU A 1 156 ? 12.729 -11.214 -1.900 1.00 84.56 156 GLU A O 1
ATOM 1244 N N . VAL A 1 157 ? 12.580 -10.636 0.262 1.00 85.19 157 VAL A N 1
ATOM 1245 C CA . VAL A 1 157 ? 11.235 -10.030 0.182 1.00 85.19 157 VAL A CA 1
ATOM 1246 C C . VAL A 1 157 ? 11.257 -8.586 -0.326 1.00 85.19 157 VAL A C 1
ATOM 1248 O O . VAL A 1 157 ? 10.278 -8.128 -0.913 1.00 85.19 157 VAL A O 1
ATOM 1251 N N . LEU A 1 158 ? 12.342 -7.849 -0.101 1.00 81.56 158 LEU A N 1
ATOM 1252 C CA . LEU A 1 158 ? 12.426 -6.433 -0.437 1.00 81.56 158 LEU A CA 1
ATOM 1253 C C . LEU A 1 158 ? 12.621 -6.225 -1.939 1.00 81.56 158 LEU A C 1
ATOM 1255 O O . LEU A 1 158 ? 11.874 -5.447 -2.515 1.00 81.56 158 LEU A O 1
ATOM 1259 N N . GLY A 1 159 ? 13.551 -6.931 -2.577 1.00 76.06 159 GLY A N 1
ATOM 1260 C CA . GLY A 1 159 ? 13.903 -6.825 -4.000 1.00 76.06 159 GLY A CA 1
ATOM 1261 C C . GLY A 1 159 ? 13.901 -8.154 -4.773 1.00 76.06 159 GLY A C 1
ATOM 1262 O O . GLY A 1 159 ? 13.863 -8.146 -6.000 1.00 76.06 159 GLY A O 1
ATOM 1263 N N . GLY A 1 160 ? 13.924 -9.292 -4.082 1.00 80.69 160 GLY A N 1
ATOM 1264 C CA . GLY A 1 160 ? 14.012 -10.628 -4.666 1.00 80.69 160 GLY A CA 1
ATOM 1265 C C . GLY A 1 160 ? 12.683 -11.222 -5.155 1.00 80.69 160 GLY A C 1
ATOM 1266 O O . GLY A 1 160 ? 11.609 -10.619 -5.099 1.00 80.69 160 GLY A O 1
ATOM 1267 N N . ARG A 1 161 ? 12.738 -12.482 -5.610 1.00 87.06 161 ARG A N 1
ATOM 1268 C CA . ARG A 1 161 ? 11.576 -13.244 -6.109 1.00 87.06 161 ARG A CA 1
ATOM 1269 C C . ARG A 1 161 ? 10.483 -13.417 -5.061 1.00 87.06 161 ARG A C 1
ATOM 1271 O O . ARG A 1 161 ? 9.314 -13.480 -5.429 1.00 87.06 161 ARG A O 1
ATOM 1278 N N . ALA A 1 162 ? 10.838 -13.499 -3.775 1.00 89.44 162 ALA A N 1
ATOM 1279 C CA . ALA A 1 162 ? 9.832 -13.552 -2.721 1.00 89.44 162 ALA A CA 1
ATOM 1280 C C . ALA A 1 162 ? 9.021 -12.251 -2.684 1.00 89.44 162 ALA A C 1
ATOM 1282 O O . ALA A 1 162 ? 7.804 -12.315 -2.553 1.00 89.44 162 ALA A O 1
ATOM 1283 N N . GLY A 1 163 ? 9.660 -11.100 -2.918 1.00 90.31 163 GLY A N 1
ATOM 1284 C CA . GLY A 1 163 ? 8.977 -9.817 -3.069 1.00 90.31 163 GLY A CA 1
ATOM 1285 C C . GLY A 1 163 ? 8.016 -9.780 -4.255 1.00 90.31 163 GLY A C 1
ATOM 1286 O O . GLY A 1 163 ? 6.914 -9.247 -4.132 1.00 90.31 163 GLY A O 1
ATOM 1287 N N . TYR A 1 164 ? 8.383 -10.379 -5.392 1.00 90.94 164 TYR A N 1
ATOM 1288 C CA . TYR A 1 164 ? 7.448 -10.561 -6.507 1.00 90.94 164 TYR A CA 1
ATOM 1289 C C . TYR A 1 164 ? 6.271 -11.463 -6.105 1.00 90.94 164 TYR A C 1
ATOM 1291 O O . TYR A 1 164 ? 5.115 -11.080 -6.235 1.00 90.94 164 TYR A O 1
ATOM 1299 N N . LEU A 1 165 ? 6.535 -12.637 -5.528 1.00 92.44 165 LEU A N 1
ATOM 1300 C CA . LEU A 1 165 ? 5.478 -13.556 -5.090 1.00 92.44 165 LEU A CA 1
ATOM 1301 C C . LEU A 1 165 ? 4.531 -12.921 -4.059 1.00 92.44 165 LEU A C 1
ATOM 1303 O O . LEU A 1 165 ? 3.327 -13.164 -4.114 1.00 92.44 165 LEU A O 1
ATOM 1307 N N . SER A 1 166 ? 5.031 -12.062 -3.166 1.00 93.75 166 SER A N 1
ATOM 1308 C CA . SER A 1 166 ? 4.190 -11.300 -2.234 1.00 93.75 166 SER A CA 1
ATOM 1309 C C . SER A 1 166 ? 3.164 -10.426 -2.955 1.00 93.75 166 SER A C 1
ATOM 1311 O O . SER A 1 166 ? 2.013 -10.366 -2.527 1.00 93.75 166 SER A O 1
ATOM 1313 N N . GLY A 1 167 ? 3.538 -9.793 -4.069 1.00 94.25 167 GLY A N 1
ATOM 1314 C CA . GLY A 1 167 ? 2.594 -9.011 -4.865 1.00 94.25 167 GLY A CA 1
ATOM 1315 C C . GLY A 1 167 ? 1.568 -9.881 -5.597 1.00 94.25 167 GLY A C 1
ATOM 1316 O O . GLY A 1 167 ? 0.408 -9.488 -5.687 1.00 94.25 167 GLY A O 1
ATOM 1317 N N . ILE A 1 168 ? 1.936 -11.097 -6.023 1.00 94.62 168 ILE A N 1
ATOM 1318 C CA . ILE A 1 168 ? 0.969 -12.077 -6.548 1.00 94.62 168 ILE A CA 1
ATOM 1319 C C . ILE A 1 168 ? -0.051 -12.451 -5.471 1.00 94.62 168 ILE A C 1
ATOM 1321 O O . ILE A 1 168 ? -1.246 -12.423 -5.745 1.00 94.62 168 ILE A O 1
ATOM 1325 N N . LEU A 1 169 ? 0.393 -12.764 -4.251 1.00 95.69 169 LEU A N 1
ATOM 1326 C CA . LEU A 1 169 ? -0.508 -13.100 -3.141 1.00 95.69 169 LEU A CA 1
ATOM 1327 C C . LEU A 1 169 ? -1.433 -11.927 -2.787 1.00 95.69 169 LEU A C 1
ATOM 1329 O O . LEU A 1 169 ? -2.624 -12.128 -2.550 1.00 95.69 169 LEU A O 1
ATOM 1333 N N . PHE A 1 170 ? -0.908 -10.699 -2.797 1.00 96.25 170 PHE A N 1
ATOM 1334 C CA . PHE A 1 170 ? -1.715 -9.491 -2.639 1.00 96.25 170 PHE A CA 1
ATOM 1335 C C . PHE A 1 170 ? -2.792 -9.393 -3.729 1.00 96.25 170 PHE A C 1
ATOM 1337 O O . PHE A 1 170 ? -3.972 -9.259 -3.415 1.00 96.25 170 PHE A O 1
ATOM 1344 N N . LEU A 1 171 ? -2.415 -9.539 -5.001 1.00 96.19 171 LEU A N 1
ATOM 1345 C CA . LEU A 1 171 ? -3.358 -9.504 -6.120 1.00 96.19 171 LEU A CA 1
ATOM 1346 C C . LEU A 1 171 ? -4.365 -10.660 -6.060 1.00 96.19 171 LEU A C 1
ATOM 1348 O O . LEU A 1 171 ? -5.535 -10.454 -6.345 1.00 96.19 171 LEU A O 1
ATOM 1352 N N . GLN A 1 172 ? -3.974 -11.856 -5.630 1.00 95.69 172 GLN A N 1
ATOM 1353 C CA . GLN A 1 172 ? -4.911 -12.962 -5.416 1.00 95.69 172 GLN A CA 1
ATOM 1354 C C . GLN A 1 172 ? -5.922 -12.652 -4.315 1.00 95.69 172 GLN A C 1
ATOM 1356 O O . GLN A 1 172 ? -7.092 -12.975 -4.469 1.00 95.69 172 GLN A O 1
ATOM 1361 N N . LYS A 1 173 ? -5.513 -11.993 -3.227 1.00 93.94 173 LYS A N 1
ATOM 1362 C CA . LYS A 1 173 ? -6.458 -11.543 -2.197 1.00 93.94 173 LYS A CA 1
ATOM 1363 C C . LYS A 1 173 ? -7.451 -10.527 -2.758 1.00 93.94 173 LYS A C 1
ATOM 1365 O O . LYS A 1 173 ? -8.620 -10.570 -2.403 1.00 93.94 173 LYS A O 1
ATOM 1370 N N . VAL A 1 174 ? -6.984 -9.626 -3.621 1.00 94.31 174 VAL A N 1
ATOM 1371 C CA . VAL A 1 174 ? -7.842 -8.629 -4.261 1.00 94.31 174 VAL A CA 1
ATOM 1372 C C . VAL A 1 174 ? -8.794 -9.324 -5.237 1.00 94.31 174 VAL A C 1
ATOM 1374 O O . VAL A 1 174 ? -10.002 -9.267 -5.049 1.00 94.31 174 VAL A O 1
ATOM 1377 N N . PHE A 1 175 ? -8.276 -10.005 -6.260 1.00 93.12 175 PHE A N 1
ATOM 1378 C CA . PHE A 1 175 ? -9.018 -10.506 -7.428 1.00 93.12 175 PHE A CA 1
ATOM 1379 C C . PHE A 1 175 ? -9.565 -11.934 -7.296 1.00 93.12 175 PHE A C 1
ATOM 1381 O O . PHE A 1 175 ? -10.478 -12.301 -8.025 1.00 93.12 175 PHE A O 1
ATOM 1388 N N . GLY A 1 176 ? -9.033 -12.747 -6.387 1.00 80.56 176 GLY A N 1
ATOM 1389 C CA . GLY A 1 176 ? -9.341 -14.177 -6.270 1.00 80.56 176 GLY A CA 1
ATOM 1390 C C . GLY A 1 176 ? -10.604 -14.517 -5.480 1.00 80.56 176 GLY A C 1
ATOM 1391 O O . GLY A 1 176 ? -10.946 -15.688 -5.385 1.00 80.56 176 GLY A O 1
ATOM 1392 N N . SER A 1 177 ? -11.308 -13.532 -4.919 1.00 59.47 177 SER A N 1
ATOM 1393 C CA . SER A 1 177 ? -12.588 -13.746 -4.225 1.00 59.47 177 SER A CA 1
ATOM 1394 C C . SER A 1 177 ? -13.795 -13.895 -5.170 1.00 59.47 177 SER A C 1
ATOM 1396 O O . SER A 1 177 ? -14.923 -13.956 -4.695 1.00 59.47 177 SER A O 1
ATOM 1398 N N . GLU A 1 178 ? -13.578 -13.958 -6.489 1.00 48.41 178 GLU A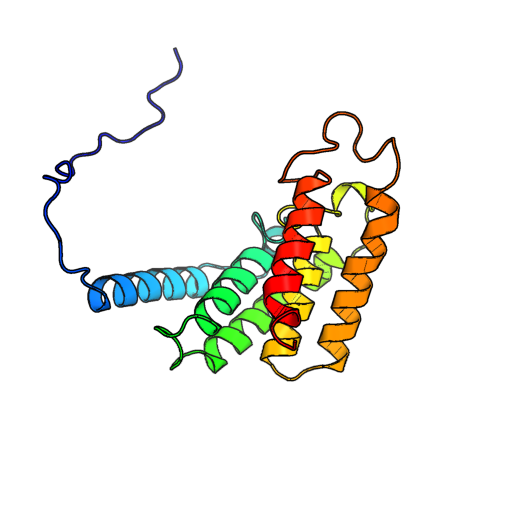 N 1
ATOM 1399 C CA . GLU A 1 178 ? -14.601 -14.263 -7.505 1.00 48.41 178 GLU A CA 1
ATOM 1400 C C . GLU A 1 178 ? -14.492 -15.724 -7.985 1.00 48.41 178 GLU A C 1
ATOM 1402 O O . GLU A 1 178 ? -14.223 -15.992 -9.158 1.00 48.41 178 GLU A O 1
ATOM 1407 N N . GLY A 1 179 ? -14.665 -16.673 -7.060 1.00 33.47 179 GLY A N 1
ATOM 1408 C CA . GLY A 1 179 ? -14.721 -18.113 -7.332 1.00 33.47 179 GLY A CA 1
ATOM 1409 C C . GLY A 1 179 ? -15.846 -18.786 -6.568 1.00 33.47 179 GLY A C 1
ATOM 1410 O O . GLY A 1 179 ? -15.915 -18.562 -5.339 1.00 33.47 179 GLY A O 1
#

InterPro domains:
  IPR007822 Lanthionine synthetase C-like [PF05147] (49-175)
  IPR007822 Lanthionine synthetase C-like [PR01950] (49-67)
  IPR007822 Lanthionine synthetase C-like [PR01950] (155-170)
  IPR012341 Six-hairpin glycosidase-like superfamily [G3DSA:1.50.10.10] (1-179)

Organism: Argiope bruennichi (NCBI:txid94029)

pLDDT: mean 88.26, std 12.18, range [33.47, 98.62]

Foldseek 3Di:
DDDDPDDDDPDDDDPPDDDDDPVVVVVVVLVVVLVVCVVPPDLDLVQLAFALQRHLLVVLVSLCVLLPDPVNVVCNVVSLVSSVVSLVSNVVNLPPDDDLLQALFLRGHNLVSLLSQLLSCVSVVNNVSNVVSVVVNVVSVVLLPDPPRVNPQACDCNRHPVRNVVSVVVSCVRPVVPD

Secondary structure (DSSP, 8-state):
-PPP-S----SPPP-S------HHHHHHHHHHHHHHHHHH----HHHHTTHHHHSHHHHHHHHHHHHTSGGGGGGHHHHHHHHHHHHHHHHHHHHS---GGGT-SSSSSHHHHHHHHHHHHHHTT-HHHHHHHHHHHHTTHHHHHSTTTTGGGTT-SSSSHHHHHHHHHHHHHHHTT--